Protein AF-A0A1J5CA65-F1 (afdb_monomer_lite)

pLDDT: mean 73.22, std 20.43, range [41.03, 97.75]

Sequence (63 aa):
MTITMDEAVYEGLVRVVGRRKISAFLERLARPHVMGDDLSDGYRAMAQDQAREQEALAWSEAV

Structure (mmCIF, N/CA/C/O backbone):
data_AF-A0A1J5CA65-F1
#
_entry.id   AF-A0A1J5CA65-F1
#
loop_
_atom_site.group_PDB
_atom_site.id
_atom_site.type_symbol
_atom_site.label_atom_id
_atom_site.label_alt_id
_atom_site.label_comp_id
_atom_site.label_asym_id
_atom_site.label_entity_id
_atom_site.label_seq_id
_atom_site.pdbx_PDB_ins_code
_atom_site.Cartn_x
_atom_site.Cartn_y
_atom_site.Cartn_z
_atom_site.occupancy
_atom_site.B_iso_or_equiv
_atom_site.auth_seq_id
_atom_site.auth_comp_id
_atom_site.auth_asym_id
_atom_site.auth_atom_id
_atom_site.pdbx_PDB_model_num
ATOM 1 N N . MET A 1 1 ? 4.372 8.953 -3.653 1.00 65.44 1 MET A N 1
ATOM 2 C CA . MET A 1 1 ? 3.538 8.272 -4.664 1.00 65.44 1 MET A CA 1
ATOM 3 C C . MET A 1 1 ? 2.095 8.336 -4.201 1.00 65.44 1 MET A C 1
ATOM 5 O O . MET A 1 1 ? 1.852 8.025 -3.040 1.00 65.44 1 MET A O 1
ATOM 9 N N . THR A 1 2 ? 1.178 8.762 -5.066 1.00 81.62 2 THR A N 1
ATOM 10 C CA . THR A 1 2 ? -0.258 8.855 -4.763 1.00 81.62 2 THR A CA 1
ATOM 11 C C . THR A 1 2 ? -0.995 7.882 -5.672 1.00 81.62 2 THR A C 1
ATOM 13 O O . THR A 1 2 ? -0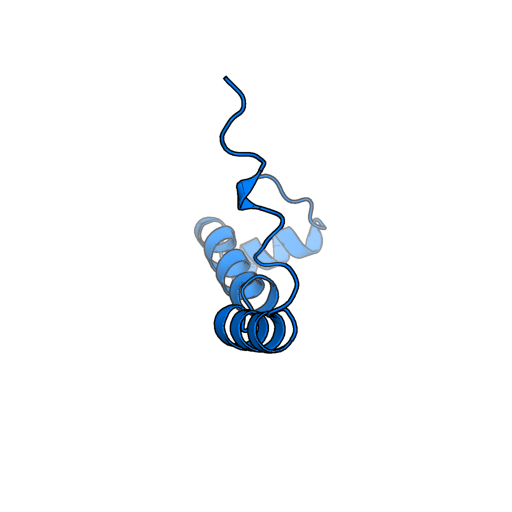.752 7.880 -6.875 1.00 81.62 2 THR A O 1
ATOM 16 N N . ILE A 1 3 ? -1.854 7.046 -5.094 1.00 84.38 3 ILE A N 1
ATOM 17 C CA . ILE A 1 3 ? -2.690 6.080 -5.811 1.00 84.38 3 ILE A CA 1
ATOM 18 C C . ILE A 1 3 ? -4.154 6.419 -5.546 1.00 84.38 3 ILE A C 1
ATOM 20 O O . ILE A 1 3 ? -4.532 6.680 -4.404 1.00 84.38 3 ILE A O 1
ATOM 24 N N . THR A 1 4 ? -4.962 6.447 -6.601 1.00 91.25 4 THR A N 1
ATOM 25 C CA . THR A 1 4 ? -6.408 6.649 -6.482 1.00 91.25 4 THR A CA 1
ATOM 26 C C . THR A 1 4 ? -7.069 5.317 -6.166 1.00 91.25 4 THR A C 1
ATOM 28 O O . THR A 1 4 ? -6.729 4.294 -6.758 1.00 91.25 4 THR A O 1
ATOM 31 N N . MET A 1 5 ? -8.013 5.327 -5.233 1.00 90.19 5 MET A N 1
ATOM 32 C CA . MET A 1 5 ? -8.743 4.145 -4.799 1.00 90.19 5 MET A CA 1
ATOM 33 C C . MET A 1 5 ? -10.176 4.539 -4.469 1.00 90.19 5 MET A C 1
ATOM 35 O O . MET A 1 5 ? -10.426 5.670 -4.058 1.00 90.19 5 MET A O 1
ATOM 39 N N . ASP A 1 6 ? -11.099 3.604 -4.661 1.00 96.94 6 ASP A N 1
ATOM 40 C CA . ASP A 1 6 ? -12.482 3.771 -4.235 1.00 96.94 6 ASP A CA 1
ATOM 41 C C . ASP A 1 6 ? -12.574 3.990 -2.711 1.00 96.94 6 ASP A C 1
ATOM 43 O O . ASP A 1 6 ? -11.836 3.373 -1.932 1.00 96.94 6 ASP A O 1
ATOM 47 N N . GLU A 1 7 ? -13.488 4.866 -2.292 1.00 96.44 7 GLU A N 1
ATOM 48 C CA . GLU A 1 7 ? -13.693 5.252 -0.889 1.00 96.44 7 GLU A CA 1
ATOM 49 C C . GLU A 1 7 ? -14.018 4.034 -0.011 1.00 96.44 7 GLU A C 1
ATOM 51 O O . GLU A 1 7 ? -13.437 3.865 1.064 1.00 96.44 7 GLU A O 1
ATOM 56 N N . ALA A 1 8 ? -14.882 3.127 -0.481 1.00 96.94 8 ALA A N 1
ATOM 57 C CA . ALA A 1 8 ? -15.278 1.953 0.292 1.00 96.94 8 ALA A CA 1
ATOM 58 C C . ALA A 1 8 ? -14.103 0.983 0.483 1.00 96.94 8 ALA A C 1
ATOM 60 O O . ALA A 1 8 ? -13.974 0.351 1.537 1.00 96.94 8 ALA A O 1
ATOM 61 N N . VAL A 1 9 ? -13.210 0.896 -0.506 1.00 95.75 9 VAL A N 1
ATOM 62 C CA . VAL A 1 9 ? -11.981 0.098 -0.400 1.00 95.75 9 VAL A CA 1
ATOM 63 C C . VAL A 1 9 ? -11.006 0.735 0.593 1.00 95.75 9 VAL A C 1
ATOM 65 O O . VAL A 1 9 ? -10.442 0.022 1.429 1.00 95.75 9 VAL A O 1
ATOM 68 N N . TYR A 1 10 ? -10.830 2.060 0.560 1.00 94.88 10 TYR A N 1
ATOM 69 C CA . TYR A 1 10 ? -9.994 2.765 1.536 1.00 94.88 10 TYR A CA 1
ATOM 70 C C . TYR A 1 10 ? -10.499 2.571 2.970 1.00 94.88 10 TYR A C 1
ATOM 72 O O . TYR A 1 10 ? -9.720 2.172 3.840 1.00 94.88 10 TYR A O 1
ATOM 80 N N . GLU A 1 11 ? -11.796 2.760 3.210 1.00 97.25 11 GLU A N 1
ATOM 81 C CA . GLU A 1 11 ? -12.411 2.547 4.525 1.00 97.25 11 GLU A CA 1
ATOM 82 C C . GLU A 1 11 ? -12.280 1.092 4.992 1.00 97.25 11 GLU A C 1
ATOM 84 O O . GLU A 1 11 ? -11.920 0.820 6.145 1.00 97.25 11 GLU A O 1
ATOM 89 N N . GLY A 1 12 ? -12.468 0.135 4.079 1.00 97.38 12 GLY A N 1
ATOM 90 C CA . GLY A 1 12 ? -12.213 -1.280 4.344 1.00 97.38 12 GLY A CA 1
ATOM 91 C C . GLY A 1 12 ? -10.772 -1.539 4.796 1.00 97.38 12 GLY A C 1
ATOM 92 O O . GLY A 1 12 ? -10.546 -2.217 5.803 1.00 97.38 12 GLY A O 1
ATOM 93 N N . LEU A 1 13 ? -9.787 -0.950 4.116 1.00 96.19 13 LEU A N 1
ATOM 94 C CA . LEU A 1 13 ? -8.372 -1.072 4.479 1.00 96.19 13 LEU A CA 1
ATOM 95 C C . LEU A 1 13 ? -8.062 -0.413 5.825 1.00 96.19 13 LEU A C 1
ATOM 97 O O . LEU A 1 13 ? -7.334 -0.985 6.640 1.00 96.19 13 LEU A O 1
ATOM 101 N N . VAL A 1 14 ? -8.632 0.760 6.101 1.00 96.44 14 VAL A N 1
ATOM 102 C CA . VAL A 1 14 ? -8.482 1.433 7.396 1.00 96.44 14 VAL A CA 1
ATOM 103 C C . VAL A 1 14 ? -9.020 0.565 8.528 1.00 96.44 14 VAL A C 1
ATOM 105 O O . VAL A 1 14 ? -8.338 0.416 9.545 1.00 96.44 14 VAL A O 1
ATOM 108 N N . ARG A 1 15 ? -10.195 -0.042 8.342 1.00 97.75 15 ARG A N 1
ATOM 109 C CA . ARG A 1 15 ? -10.847 -0.880 9.353 1.00 97.75 15 ARG A CA 1
ATOM 110 C C . ARG A 1 15 ? -10.130 -2.211 9.580 1.00 97.75 15 ARG A C 1
ATOM 112 O O . ARG A 1 15 ? -10.008 -2.637 10.725 1.00 97.75 15 ARG A O 1
ATOM 119 N N . VAL A 1 16 ? -9.692 -2.877 8.512 1.00 97.62 16 VAL A N 1
ATOM 120 C CA . VAL A 1 16 ? -9.156 -4.251 8.578 1.00 97.62 16 VAL A CA 1
ATOM 121 C C . VAL A 1 16 ? -7.641 -4.272 8.781 1.00 97.62 16 VAL A C 1
ATOM 123 O O . VAL A 1 16 ? -7.131 -5.056 9.577 1.00 97.62 16 VAL A O 1
ATOM 126 N N . VAL A 1 17 ? -6.908 -3.414 8.072 1.00 95.69 17 VAL A N 1
ATOM 127 C CA . VAL A 1 17 ? -5.434 -3.401 8.061 1.00 95.69 17 VAL A CA 1
ATOM 128 C C . VAL A 1 17 ? -4.879 -2.348 9.027 1.00 95.69 17 VAL A C 1
ATOM 130 O O . VAL A 1 17 ? -3.835 -2.560 9.652 1.00 95.69 17 VAL A O 1
ATOM 133 N N . GLY A 1 18 ? -5.588 -1.227 9.187 1.00 94.81 18 GLY A N 1
ATOM 134 C CA . GLY A 1 18 ? -5.194 -0.100 10.032 1.00 94.81 18 GLY A CA 1
ATOM 135 C C . GLY A 1 18 ? -4.369 0.945 9.277 1.00 94.81 18 GLY A C 1
ATOM 136 O O . GLY A 1 18 ? -3.405 0.611 8.589 1.00 94.81 18 GLY A O 1
ATOM 137 N N . ARG A 1 19 ? -4.696 2.237 9.466 1.00 90.44 19 ARG A N 1
ATOM 138 C CA . ARG A 1 19 ? -4.147 3.388 8.702 1.00 90.44 19 ARG A CA 1
ATOM 139 C C . ARG A 1 19 ? -2.629 3.354 8.479 1.00 90.44 19 ARG A C 1
ATOM 141 O O . ARG A 1 19 ? -2.169 3.643 7.384 1.00 90.44 19 ARG A O 1
ATOM 148 N N . ARG A 1 20 ? -1.843 2.998 9.502 1.00 93.06 20 ARG A N 1
ATOM 149 C CA . ARG A 1 20 ? -0.364 3.013 9.443 1.00 93.06 20 ARG A CA 1
ATOM 150 C C . ARG A 1 20 ? 0.254 1.813 8.715 1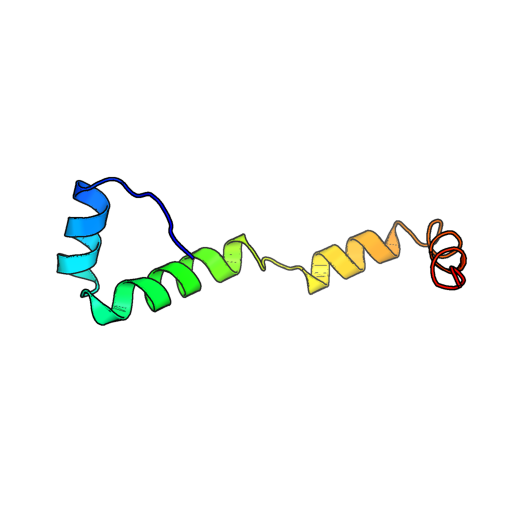.00 93.06 20 ARG A C 1
ATOM 152 O O . ARG A 1 20 ? 1.449 1.829 8.455 1.00 93.06 20 ARG A O 1
ATOM 159 N N . LYS A 1 21 ? -0.529 0.771 8.417 1.00 92.50 21 LYS A N 1
ATOM 160 C CA . LYS A 1 21 ? -0.051 -0.484 7.811 1.00 92.50 21 LYS A CA 1
ATOM 161 C C . LYS A 1 21 ? -0.483 -0.657 6.352 1.00 92.50 21 LYS A C 1
ATOM 163 O O . LYS A 1 21 ? -0.016 -1.588 5.703 1.00 92.50 21 LYS A O 1
ATOM 168 N N . ILE A 1 22 ? -1.337 0.230 5.834 1.00 93.50 22 ILE A N 1
ATOM 169 C CA . ILE A 1 22 ? -1.906 0.123 4.481 1.00 93.50 22 ILE A CA 1
ATOM 170 C C . ILE A 1 22 ? -0.805 0.106 3.417 1.00 93.50 22 ILE A C 1
ATOM 172 O O . ILE A 1 22 ? -0.811 -0.780 2.570 1.00 93.50 22 ILE A O 1
ATOM 176 N N . SER A 1 23 ? 0.179 1.008 3.488 1.00 89.00 23 SER A N 1
ATOM 177 C CA . SER A 1 23 ? 1.260 1.058 2.493 1.00 89.00 23 SER A CA 1
ATOM 178 C C . SER A 1 23 ? 2.056 -0.249 2.433 1.00 89.00 23 SER A C 1
ATOM 180 O O . SER A 1 23 ? 2.215 -0.811 1.357 1.00 89.00 23 SER A O 1
ATOM 182 N N . ALA A 1 24 ? 2.472 -0.786 3.587 1.00 91.75 24 ALA A N 1
ATOM 183 C CA . ALA A 1 24 ? 3.211 -2.049 3.656 1.00 91.75 24 ALA A CA 1
ATOM 184 C C . ALA A 1 24 ? 2.368 -3.253 3.195 1.00 91.75 24 ALA A C 1
ATOM 186 O O . ALA A 1 24 ? 2.888 -4.208 2.620 1.00 91.75 24 ALA A O 1
ATOM 187 N N . PHE A 1 25 ? 1.056 -3.219 3.444 1.00 94.31 25 PHE A N 1
ATOM 188 C CA . PHE A 1 25 ? 0.130 -4.238 2.959 1.00 94.31 25 PHE A CA 1
ATOM 189 C C . PHE A 1 25 ? 0.018 -4.220 1.431 1.00 94.31 25 PHE A C 1
ATOM 191 O O . PHE 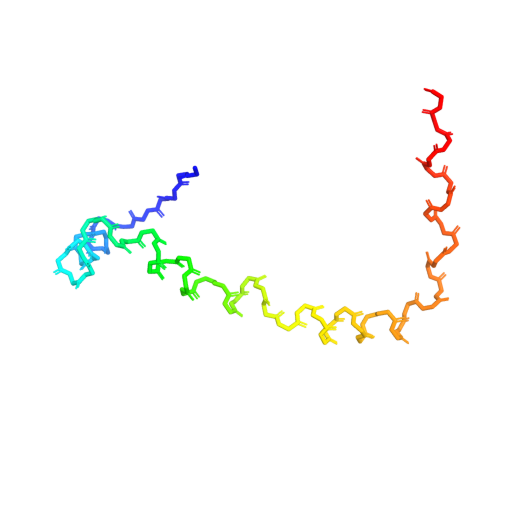A 1 25 ? 0.181 -5.266 0.805 1.00 94.31 25 PHE A O 1
ATOM 198 N N . LEU A 1 26 ? -0.219 -3.043 0.843 1.00 92.75 26 LEU A N 1
ATOM 199 C CA . LEU A 1 26 ? -0.338 -2.881 -0.606 1.00 92.75 26 LEU A CA 1
ATOM 200 C C . LEU A 1 26 ? 0.973 -3.219 -1.317 1.00 92.75 26 LEU A C 1
ATOM 202 O O . LEU A 1 26 ? 0.946 -3.892 -2.339 1.00 92.75 26 LEU A O 1
ATOM 206 N N . GLU A 1 27 ? 2.115 -2.826 -0.753 1.00 90.19 27 GLU A N 1
ATOM 207 C CA . GLU A 1 27 ? 3.430 -3.180 -1.288 1.00 90.19 27 GLU A CA 1
ATOM 208 C C . GLU A 1 27 ? 3.634 -4.696 -1.312 1.00 90.19 27 GLU A C 1
ATOM 210 O O . GLU A 1 27 ? 3.989 -5.255 -2.347 1.00 90.19 27 GLU A O 1
ATOM 215 N N . ARG A 1 28 ? 3.341 -5.391 -0.206 1.00 91.88 28 ARG A N 1
ATOM 216 C CA . ARG A 1 28 ? 3.457 -6.854 -0.148 1.00 91.88 28 ARG A CA 1
ATOM 217 C C . ARG A 1 28 ? 2.506 -7.556 -1.117 1.00 91.88 28 ARG A C 1
ATOM 219 O O . ARG A 1 28 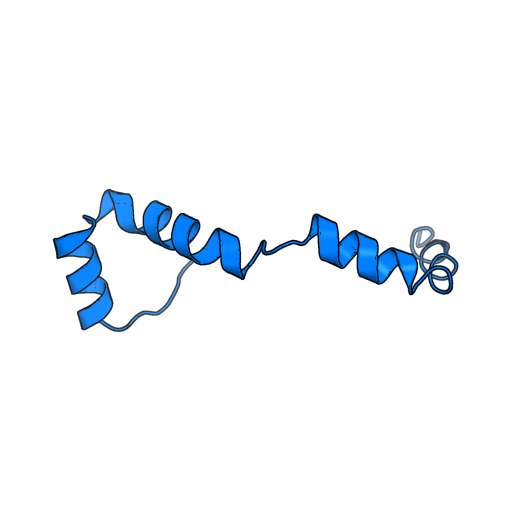? 2.868 -8.604 -1.641 1.00 91.88 28 ARG A O 1
ATOM 226 N N . LEU A 1 29 ? 1.317 -6.995 -1.341 1.00 91.31 29 LEU A N 1
ATOM 227 C CA . LEU A 1 29 ? 0.356 -7.513 -2.311 1.00 91.31 29 LEU A CA 1
ATOM 228 C C . LEU A 1 29 ? 0.836 -7.288 -3.750 1.00 91.31 29 LEU A C 1
ATOM 230 O O . LEU A 1 29 ? 0.747 -8.196 -4.564 1.00 91.31 29 LEU A O 1
ATOM 234 N N . ALA A 1 30 ? 1.373 -6.108 -4.057 1.00 88.12 30 ALA A N 1
ATOM 235 C CA . ALA A 1 30 ? 1.840 -5.762 -5.396 1.00 88.12 30 ALA A CA 1
ATOM 236 C C . ALA A 1 30 ? 3.146 -6.480 -5.771 1.00 88.12 30 ALA A C 1
ATOM 238 O O . ALA A 1 30 ? 3.325 -6.862 -6.925 1.00 88.12 30 ALA A O 1
ATOM 239 N N . ARG A 1 31 ? 4.051 -6.697 -4.807 1.00 84.31 31 ARG A N 1
ATOM 240 C CA . ARG A 1 31 ? 5.392 -7.256 -5.036 1.00 84.31 31 ARG A CA 1
ATOM 241 C C . ARG A 1 31 ? 5.415 -8.525 -5.904 1.00 84.31 31 ARG A C 1
ATOM 243 O O . ARG A 1 31 ? 6.145 -8.502 -6.883 1.00 84.31 31 ARG A O 1
ATOM 250 N N . PRO A 1 32 ? 4.645 -9.596 -5.639 1.00 86.19 32 PRO A N 1
ATOM 251 C CA . PRO A 1 32 ? 4.667 -10.794 -6.487 1.00 86.19 32 PRO A CA 1
ATOM 252 C C . PRO A 1 32 ? 4.109 -10.581 -7.904 1.00 86.19 32 PRO A C 1
ATOM 254 O O . PRO A 1 32 ? 4.400 -11.379 -8.785 1.00 86.19 32 PRO A O 1
ATOM 257 N N . HIS A 1 33 ? 3.314 -9.534 -8.135 1.00 84.44 33 HIS A N 1
ATOM 258 C CA . HIS A 1 33 ? 2.703 -9.251 -9.439 1.00 84.44 33 HIS A CA 1
ATOM 259 C C . HIS A 1 33 ? 3.514 -8.273 -10.288 1.00 84.44 33 HIS A C 1
ATOM 261 O O . HIS A 1 33 ? 3.394 -8.280 -11.507 1.00 84.44 33 HIS A O 1
ATOM 267 N N . V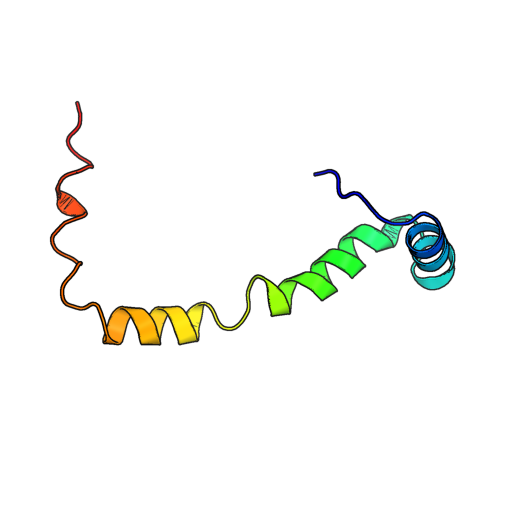AL A 1 34 ? 4.307 -7.417 -9.642 1.00 81.00 34 VAL A N 1
ATOM 268 C CA . VAL A 1 34 ? 5.138 -6.403 -10.310 1.00 81.00 34 VAL A CA 1
ATOM 269 C C . VAL A 1 34 ? 6.594 -6.854 -10.410 1.00 81.00 34 VAL A C 1
ATOM 271 O O . VAL A 1 34 ? 7.279 -6.481 -11.349 1.00 81.00 34 VAL A O 1
ATOM 274 N N . MET A 1 35 ? 7.054 -7.670 -9.460 1.00 73.94 35 MET A N 1
ATOM 275 C CA . MET A 1 35 ? 8.406 -8.242 -9.417 1.00 73.94 35 MET A CA 1
ATOM 276 C C . MET A 1 35 ? 8.393 -9.749 -9.720 1.00 73.94 35 MET A C 1
ATOM 278 O O . MET A 1 35 ? 9.316 -10.458 -9.318 1.00 73.94 35 MET A O 1
ATOM 282 N N . GLY A 1 36 ? 7.307 -10.265 -10.309 1.00 59.91 36 GLY A N 1
ATOM 283 C CA . GLY A 1 36 ? 7.151 -11.691 -10.593 1.00 59.91 36 GLY A CA 1
ATOM 284 C C . GLY A 1 36 ? 8.308 -12.196 -11.449 1.00 59.91 36 GLY A C 1
ATOM 285 O O . GLY A 1 36 ? 8.568 -11.611 -12.489 1.00 59.91 36 GLY A O 1
ATOM 286 N N . ASP A 1 37 ? 9.000 -13.239 -10.977 1.00 55.84 37 ASP A N 1
ATOM 287 C CA . ASP A 1 37 ? 9.932 -14.079 -11.741 1.00 55.84 37 ASP A CA 1
ATOM 288 C C . ASP A 1 37 ? 10.950 -13.351 -12.642 1.00 55.84 37 ASP A C 1
ATOM 290 O O . ASP A 1 37 ? 11.463 -13.919 -13.598 1.00 55.84 37 ASP A O 1
ATOM 294 N N . ASP A 1 38 ? 11.312 -12.107 -12.326 1.00 53.22 38 ASP A N 1
ATOM 295 C CA . ASP A 1 38 ? 12.143 -11.275 -13.211 1.00 53.22 38 ASP A CA 1
ATOM 296 C C . ASP A 1 38 ? 13.537 -11.889 -13.443 1.00 53.22 38 ASP A C 1
ATOM 298 O O . ASP A 1 38 ? 14.171 -11.708 -14.480 1.00 53.22 38 ASP A O 1
ATOM 302 N N . LEU A 1 39 ? 13.997 -12.722 -12.502 1.00 52.88 39 LEU A N 1
ATOM 303 C CA . LEU A 1 39 ? 15.205 -13.511 -12.705 1.00 52.88 39 LEU A CA 1
ATOM 304 C C . LEU A 1 39 ? 14.979 -14.656 -13.712 1.00 52.88 39 LEU A C 1
ATOM 306 O O . LEU A 1 39 ? 15.814 -14.861 -14.586 1.00 52.88 39 LEU A O 1
ATOM 310 N N . SER A 1 40 ? 13.867 -15.395 -13.642 1.00 54.06 40 SER A N 1
ATOM 311 C CA . SER A 1 40 ? 13.574 -16.521 -14.546 1.00 54.06 40 SER A CA 1
ATOM 312 C C . SER A 1 40 ? 13.120 -16.078 -15.938 1.00 54.06 40 SER A C 1
ATOM 314 O O . SER A 1 40 ? 13.500 -16.721 -16.919 1.00 54.06 40 SER A O 1
ATOM 316 N N . ASP A 1 41 ? 12.373 -14.983 -16.064 1.00 53.91 41 ASP A N 1
ATOM 317 C CA . ASP A 1 41 ? 11.975 -14.433 -17.363 1.00 53.91 41 ASP A CA 1
ATOM 318 C C . ASP A 1 41 ? 13.087 -13.600 -18.007 1.00 53.91 41 ASP A C 1
ATOM 320 O O . ASP A 1 41 ? 13.277 -13.704 -19.220 1.00 53.91 41 ASP A O 1
ATOM 324 N N . GLY A 1 42 ? 13.922 -12.913 -17.217 1.00 53.50 42 GLY A N 1
ATOM 325 C CA . GLY A 1 42 ? 15.169 -12.306 -17.690 1.00 53.50 42 GLY A CA 1
ATOM 326 C C . GLY A 1 42 ? 16.148 -13.340 -18.257 1.00 53.50 42 GLY A C 1
ATOM 327 O O . GLY A 1 42 ? 16.631 -13.172 -19.375 1.00 53.50 42 GLY A O 1
ATOM 328 N N . TYR A 1 43 ? 16.369 -14.470 -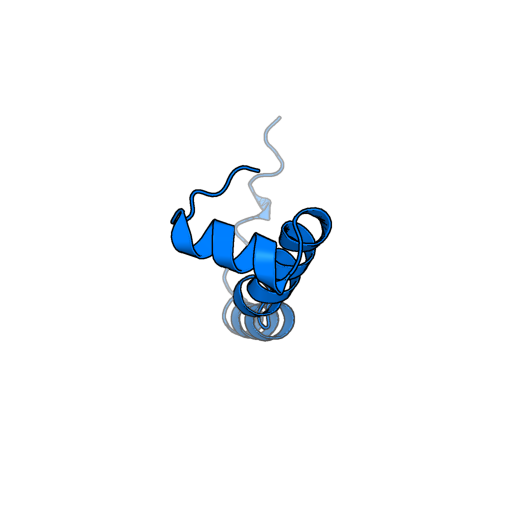17.568 1.00 52.75 43 TYR A N 1
ATOM 329 C CA . TYR A 1 43 ? 17.183 -15.571 -18.110 1.00 52.75 43 TYR A CA 1
ATOM 330 C C . TYR A 1 43 ? 16.554 -16.224 -19.354 1.00 52.75 43 TYR A C 1
ATOM 332 O O . TYR A 1 43 ? 17.279 -16.602 -20.275 1.00 52.75 43 TYR A O 1
ATOM 340 N N . ARG A 1 44 ? 15.221 -16.340 -19.427 1.00 53.75 44 ARG A N 1
ATOM 341 C CA . ARG A 1 44 ? 14.517 -16.900 -20.597 1.00 53.75 44 ARG A CA 1
ATOM 342 C C . ARG A 1 44 ? 14.577 -15.974 -21.815 1.00 53.75 44 ARG A C 1
ATOM 344 O O . ARG A 1 44 ? 14.753 -16.461 -22.929 1.00 53.75 44 ARG A O 1
ATOM 351 N N . ALA A 1 45 ? 14.471 -14.664 -21.603 1.00 54.91 45 ALA A N 1
ATOM 352 C CA . ALA A 1 45 ? 14.594 -13.650 -22.644 1.00 54.91 45 ALA A CA 1
ATOM 353 C C . ALA A 1 45 ? 16.050 -13.493 -23.115 1.00 54.91 45 ALA A C 1
ATOM 355 O O . ALA A 1 45 ? 16.291 -13.466 -24.318 1.00 54.91 45 ALA A O 1
ATOM 356 N N . MET A 1 46 ? 17.035 -13.507 -22.206 1.00 53.53 46 MET A N 1
ATOM 357 C CA . MET A 1 46 ? 18.464 -13.484 -22.568 1.00 53.53 46 MET A CA 1
ATOM 358 C C . MET A 1 46 ? 18.914 -14.763 -23.294 1.00 53.53 46 MET A C 1
ATOM 360 O O . MET A 1 46 ? 19.782 -14.697 -24.159 1.00 53.53 46 MET A O 1
ATOM 364 N N . ALA A 1 47 ? 18.293 -15.917 -23.021 1.00 53.09 47 ALA A N 1
ATOM 365 C CA . ALA A 1 47 ? 18.528 -17.144 -23.788 1.00 53.09 47 ALA A CA 1
ATOM 366 C C . ALA A 1 47 ? 17.928 -17.111 -25.212 1.00 53.09 47 ALA A C 1
ATOM 368 O O . ALA A 1 47 ? 18.321 -17.918 -26.053 1.00 53.09 47 ALA A O 1
ATOM 369 N N . GLN A 1 48 ? 16.990 -16.201 -25.497 1.00 50.75 48 GLN A N 1
ATOM 370 C CA . GLN A 1 48 ? 16.406 -16.007 -26.833 1.00 50.75 48 GLN A CA 1
ATOM 371 C C . GLN A 1 48 ? 16.971 -14.787 -27.574 1.00 50.75 48 GLN A C 1
ATOM 373 O O . GLN A 1 48 ? 16.752 -14.661 -28.776 1.00 50.75 48 GLN A O 1
ATOM 378 N N . ASP A 1 49 ? 17.725 -13.921 -26.894 1.00 50.09 49 ASP A N 1
ATOM 379 C CA . ASP A 1 49 ? 18.186 -12.636 -27.426 1.00 50.09 49 ASP A CA 1
ATOM 380 C C . ASP A 1 49 ? 19.713 -12.484 -27.396 1.00 50.09 49 ASP A C 1
ATOM 382 O O . ASP A 1 49 ? 20.255 -11.404 -27.182 1.00 50.09 49 ASP A O 1
ATOM 386 N N . GLN A 1 50 ? 20.435 -13.567 -27.697 1.00 47.38 50 GLN A N 1
ATOM 387 C CA . GLN A 1 50 ? 21.878 -13.521 -27.984 1.00 47.38 50 GLN A CA 1
ATOM 388 C C . GLN A 1 50 ? 22.210 -12.753 -29.289 1.00 47.38 50 GLN A C 1
ATOM 390 O O . GLN A 1 50 ? 23.356 -12.737 -29.732 1.00 47.38 50 GLN A O 1
ATOM 395 N N . ALA A 1 51 ? 21.213 -12.125 -29.926 1.00 51.59 51 ALA A N 1
ATOM 396 C CA . ALA A 1 51 ? 21.341 -11.375 -31.173 1.00 51.59 51 ALA A CA 1
ATOM 397 C C . ALA A 1 51 ? 21.297 -9.841 -30.997 1.00 51.59 51 ALA A C 1
ATOM 399 O O . ALA A 1 51 ? 21.735 -9.141 -31.909 1.00 51.59 51 ALA A O 1
ATOM 400 N N . ARG A 1 52 ? 20.827 -9.295 -29.859 1.00 48.00 52 ARG A N 1
ATOM 401 C CA . ARG A 1 52 ? 20.750 -7.829 -29.630 1.00 48.00 52 ARG A CA 1
ATOM 402 C C . ARG A 1 52 ? 21.849 -7.226 -28.759 1.00 48.00 52 ARG A C 1
ATOM 404 O O . ARG A 1 52 ? 21.844 -6.022 -28.518 1.00 48.00 52 ARG A O 1
ATOM 411 N N . GLU A 1 53 ? 22.834 -8.008 -28.333 1.00 45.88 53 GLU A N 1
ATOM 412 C CA . GLU A 1 53 ? 23.928 -7.513 -27.482 1.00 45.88 53 GLU A CA 1
ATOM 413 C C . GLU A 1 53 ? 24.931 -6.593 -28.222 1.00 45.88 53 GLU A C 1
ATOM 415 O O . GLU A 1 53 ? 25.812 -6.009 -27.600 1.00 45.88 53 GLU A O 1
ATOM 420 N N . GLN A 1 54 ? 24.788 -6.397 -29.542 1.00 51.31 54 GLN A N 1
ATOM 421 C CA . GLN A 1 54 ? 25.678 -5.528 -30.329 1.00 51.31 54 GLN A CA 1
ATOM 422 C C . GLN A 1 54 ? 25.214 -4.066 -30.467 1.00 51.31 54 GLN A C 1
ATOM 424 O O . GLN A 1 54 ? 26.018 -3.225 -30.858 1.00 51.31 54 GLN A O 1
ATOM 429 N N . GLU A 1 55 ? 23.964 -3.715 -30.144 1.00 48.97 55 GLU A N 1
ATOM 430 C CA . GLU A 1 55 ? 23.436 -2.373 -30.470 1.00 48.97 55 GLU A CA 1
ATOM 431 C C . GLU A 1 55 ? 23.559 -1.354 -29.315 1.00 48.97 55 GLU A C 1
ATOM 433 O O . GLU A 1 55 ? 23.604 -0.144 -29.538 1.00 48.97 55 GLU A O 1
ATOM 438 N N . ALA A 1 56 ? 23.700 -1.822 -28.069 1.00 46.34 56 ALA A N 1
ATOM 439 C CA . ALA A 1 56 ? 23.768 -0.952 -26.887 1.00 46.34 56 ALA A CA 1
ATOM 440 C C . ALA A 1 56 ? 25.161 -0.341 -26.621 1.00 46.34 56 ALA A C 1
ATOM 442 O O . ALA A 1 56 ? 25.270 0.625 -25.866 1.00 46.34 56 ALA A O 1
ATOM 443 N N . LEU A 1 57 ? 26.223 -0.845 -27.265 1.00 50.75 57 LEU A N 1
ATOM 444 C CA . LEU A 1 57 ? 27.580 -0.280 -27.168 1.00 50.75 57 LEU A CA 1
ATOM 445 C C . LEU A 1 57 ? 27.727 1.082 -27.878 1.00 50.75 57 LEU A C 1
ATOM 447 O O . LEU A 1 57 ? 28.707 1.780 -27.640 1.00 50.75 57 LEU A O 1
ATOM 451 N N . ALA A 1 58 ? 26.760 1.497 -28.704 1.00 51.84 58 ALA A N 1
ATOM 452 C CA . ALA A 1 58 ? 26.846 2.730 -29.493 1.00 51.84 58 ALA A CA 1
ATOM 453 C C . ALA A 1 58 ? 26.345 4.007 -28.780 1.00 51.84 58 ALA A C 1
ATOM 455 O O . ALA A 1 58 ? 26.498 5.096 -29.324 1.00 51.84 58 ALA A O 1
ATOM 456 N N . TRP A 1 59 ? 25.752 3.912 -27.582 1.00 53.97 59 TRP A N 1
ATOM 457 C CA . TRP A 1 59 ? 25.055 5.048 -26.942 1.00 53.97 59 TRP A CA 1
ATOM 458 C C . TRP A 1 59 ? 25.705 5.574 -25.651 1.00 53.97 59 TRP A C 1
ATOM 460 O O . TRP A 1 59 ? 25.115 6.414 -24.977 1.00 53.97 59 TRP A O 1
ATOM 470 N N . SER A 1 60 ? 26.905 5.111 -25.283 1.00 52.34 60 SER A N 1
ATOM 471 C CA . SER A 1 60 ? 27.682 5.710 -24.174 1.00 52.34 60 SER A CA 1
ATOM 472 C C . SER A 1 60 ? 28.820 6.633 -24.627 1.00 52.34 60 SER A C 1
ATOM 474 O O . SER A 1 60 ? 29.439 7.274 -23.786 1.00 52.34 60 SER A O 1
ATOM 476 N N . GLU A 1 61 ? 29.042 6.790 -25.935 1.00 52.34 61 GLU A N 1
ATOM 477 C CA . GLU A 1 61 ? 29.864 7.874 -26.489 1.00 52.34 61 GLU A CA 1
ATOM 478 C C . GLU A 1 61 ? 28.972 8.947 -27.122 1.00 52.34 61 GLU A C 1
ATOM 480 O O . GLU A 1 61 ? 28.917 9.128 -28.335 1.00 52.34 61 GLU A O 1
ATOM 485 N N . ALA A 1 62 ? 28.252 9.680 -26.280 1.00 41.03 62 ALA A N 1
ATOM 486 C CA . ALA A 1 62 ? 27.710 10.979 -26.650 1.00 41.03 62 ALA A CA 1
ATOM 487 C C . ALA A 1 62 ? 28.219 12.018 -25.642 1.00 41.03 62 ALA A C 1
ATOM 489 O O . ALA A 1 62 ? 27.516 12.361 -24.699 1.00 41.03 62 ALA A O 1
ATOM 490 N N . VAL A 1 63 ? 29.486 12.397 -25.870 1.00 43.44 63 VAL A N 1
ATOM 491 C CA . VAL A 1 63 ? 30.175 13.686 -25.619 1.00 43.44 63 VAL A CA 1
ATOM 492 C C . VAL A 1 63 ? 29.891 14.422 -24.309 1.00 43.44 63 VAL A C 1
ATOM 494 O O . VAL A 1 63 ? 28.783 14.973 -24.147 1.00 43.44 63 VAL A O 1
#

Foldseek 3Di:
DDDDDDPVVVVVCCVPVNPVCSVVVVCVVCCCVVVPPCVVVVVVVCVVPPPPPPPVVPPPPDD

Secondary structure (DSSP, 8-state):
------HHHHHHHHHHT-TTTHHHHHHHHHHHHHSTTHHHHHHHHHTT-TTSTTSGGGSS---

Radius of gyration: 20.29 Å; chains: 1; bounding box: 46×31×41 Å